Protein AF-A0A8S1ELD6-F1 (afdb_monomer)

Organism: NCBI:txid2654633

Sequence (165 aa):
MLQSFLGTINTRGYPDRHCLTDWNVIGEWDGSFKLQHAQSRKFICFNKRARITLRFNGHDEKCTFHEEIRDNGYSRIRSNWKSTLYLGFNGRGRFQNPLSYYMKPRCFDWIKLVRYVPESEMHTCDSKKPKKKVQIHHSKTIHTALRNDFLRKVSATNDSIYIPH

Mean predicted aligned error: 12.22 Å

Secondary structure (DSSP, 8-state):
--EEETTEEES---TT-HHHH-EEEEE-TTS-EEEEETTT-PEEEE-TTS-EEEES---SGGGEEEEEE-TTS-EEEEESS-TT-B--B-TTSSBPPGGGTTT-GGGGEE--------TTTTTTT--------------HHHHHHHHHHHHHHHHTT--------

Solvent-accessible surface area (backbone atoms only — not comparable to full-atom values): 9836 Å² total; per-residue (Å²): 66,58,21,54,57,98,84,41,73,34,37,79,32,53,92,89,43,48,62,36,40,41,61,45,77,48,74,48,96,86,65,34,31,32,46,26,33,61,57,80,55,24,18,47,22,51,44,98,83,70,42,81,46,72,33,75,76,54,85,51,48,43,20,28,27,35,78,43,77,42,98,86,74,35,32,30,43,29,33,62,66,43,79,78,36,47,59,33,36,38,100,86,22,42,73,39,66,33,90,44,39,89,83,44,54,74,33,30,56,43,82,89,84,86,77,90,76,56,80,84,54,76,61,67,52,60,75,76,66,76,72,74,78,73,80,72,74,88,47,68,67,58,55,52,52,54,49,51,55,49,51,56,61,56,64,69,72,69,81,74,93,73,84,83,131

pLDDT: mean 84.66, std 17.34, range [39.84, 98.44]

Radius of gyration: 25.07 Å; Cα contacts (8 Å, |Δi|>4): 242; chains: 1; bounding box: 49×62×75 Å

Nearest PDB structures (foldseek):
  4cjm-assembly3_C  TM=9.175E-01  e=3.498E-08  Homo sapiens
  2fdb-assembly2_N  TM=9.083E-01  e=1.713E-07  Homo sapiens
  3q7w-assembly1_A  TM=8.427E-01  e=3.618E-05  unclassified
  4f34-assembly1_A  TM=8.678E-01  e=6.911E-05  synthetic construct
  4d8h-assembly1_A  TM=7.979E-01  e=2.241E-04  synthetic construct

Foldseek 3Di:
DWFQDPQDTWDPDDPVPCQGHDWDWAADPVQKTFTARLLPRWTWFQDPQLDTGTHNDCPDLRRIWHWDQDPVRWIWTARSVDRLHTFFADPVGHTDDSVCCVVCVVRRTDDDDDDDDDPVRSHVSHDPPPPPPPPPPPDVVVVVVVVVVVVVVVVVPPPDPDDDD

InterPro domains:
  IPR002209 Fibroblast growth factor family [PF00167] (31-97)
  IPR002209 Fibroblast growth factor family [SM00442] (1-116)
  IPR008996 Cytokine IL1/FGF [SSF50353] (12-118)

Structure (mmCIF, N/CA/C/O backbone):
data_AF-A0A8S1ELD6-F1
#
_entry.id   AF-A0A8S1ELD6-F1
#
loop_
_atom_site.group_PDB
_atom_site.id
_atom_site.type_symbol
_atom_site.label_atom_id
_atom_site.label_alt_id
_atom_site.label_comp_id
_atom_site.label_asym_id
_atom_site.label_entity_id
_atom_site.label_seq_id
_atom_site.pdbx_PDB_ins_code
_atom_site.Cartn_x
_atom_site.Cartn_y
_atom_site.Cartn_z
_atom_site.occupancy
_atom_site.B_iso_or_equiv
_atom_site.auth_seq_id
_atom_site.auth_comp_id
_atom_site.auth_asym_id
_atom_site.auth_atom_id
_atom_site.pdbx_PDB_model_num
ATOM 1 N N . MET A 1 1 ? 1.136 0.283 -11.360 1.00 93.88 1 MET A N 1
ATOM 2 C CA . MET A 1 1 ? 2.058 -0.270 -10.335 1.00 93.88 1 MET A CA 1
ATOM 3 C C . MET A 1 1 ? 2.100 0.652 -9.119 1.00 93.88 1 MET A C 1
ATOM 5 O O . MET A 1 1 ? 1.906 1.852 -9.293 1.00 93.88 1 MET A O 1
ATOM 9 N N . LEU A 1 2 ? 2.286 0.130 -7.901 1.00 97.56 2 LEU A N 1
ATOM 10 C CA . LEU A 1 2 ? 2.397 0.952 -6.686 1.00 97.56 2 LEU A CA 1
ATOM 11 C C . LEU A 1 2 ? 3.617 1.873 -6.763 1.00 97.56 2 LEU A C 1
ATOM 13 O O . LEU A 1 2 ? 4.702 1.419 -7.100 1.00 97.56 2 LEU A O 1
ATOM 17 N N . GLN A 1 3 ? 3.441 3.149 -6.431 1.00 96.81 3 GLN A N 1
ATOM 18 C CA . GLN A 1 3 ? 4.522 4.123 -6.427 1.00 96.81 3 GLN A CA 1
ATOM 19 C C . GLN A 1 3 ? 4.412 5.146 -5.299 1.00 96.81 3 GLN A C 1
ATOM 21 O O . GLN A 1 3 ? 3.314 5.445 -4.814 1.00 96.81 3 GLN A O 1
ATOM 26 N N . SER A 1 4 ? 5.553 5.731 -4.948 1.00 96.12 4 SER A N 1
ATOM 27 C CA . SER A 1 4 ? 5.662 6.955 -4.162 1.00 96.12 4 SER A CA 1
ATOM 28 C C . SER A 1 4 ? 6.123 8.094 -5.069 1.00 96.12 4 SER A C 1
ATOM 30 O O . SER A 1 4 ? 7.224 8.064 -5.607 1.00 96.12 4 SER A O 1
ATOM 32 N N . PHE A 1 5 ? 5.292 9.122 -5.241 1.00 92.69 5 PHE A N 1
ATOM 33 C CA . PHE A 1 5 ? 5.622 10.298 -6.049 1.00 92.69 5 PHE A CA 1
ATOM 34 C C . PHE A 1 5 ? 5.272 11.577 -5.292 1.00 92.69 5 PHE A C 1
ATOM 36 O O . PHE A 1 5 ? 4.137 11.742 -4.837 1.00 92.69 5 PHE A O 1
ATOM 43 N N . LEU A 1 6 ? 6.257 12.469 -5.126 1.00 88.56 6 LEU A N 1
ATOM 44 C CA . LEU A 1 6 ? 6.130 13.721 -4.363 1.00 88.56 6 LEU A CA 1
ATOM 45 C C . LEU A 1 6 ? 5.517 13.516 -2.961 1.00 88.56 6 LEU A C 1
ATOM 47 O O . LEU A 1 6 ? 4.697 14.301 -2.494 1.00 88.56 6 LEU A O 1
ATOM 51 N N . GLY A 1 7 ? 5.884 12.416 -2.293 1.00 85.62 7 GLY A N 1
ATOM 52 C CA . GLY A 1 7 ? 5.383 12.067 -0.959 1.00 85.62 7 GLY A CA 1
ATOM 53 C C . GLY A 1 7 ? 3.962 11.494 -0.925 1.00 85.62 7 GLY A C 1
ATOM 54 O O . GLY A 1 7 ? 3.446 11.222 0.158 1.00 85.62 7 GLY A O 1
ATOM 55 N N . THR A 1 8 ? 3.336 11.276 -2.083 1.00 93.00 8 THR A N 1
ATOM 56 C CA . THR A 1 8 ? 2.022 10.634 -2.201 1.00 93.00 8 THR A CA 1
ATOM 57 C C . THR A 1 8 ? 2.152 9.188 -2.661 1.00 93.00 8 THR A C 1
ATOM 59 O O . THR A 1 8 ? 3.002 8.873 -3.490 1.00 93.00 8 THR A O 1
ATOM 62 N N . ILE A 1 9 ? 1.273 8.316 -2.162 1.00 97.19 9 ILE A N 1
ATOM 63 C CA . ILE A 1 9 ? 1.199 6.913 -2.581 1.00 97.19 9 ILE A CA 1
ATOM 64 C C . ILE A 1 9 ? 0.036 6.747 -3.559 1.00 97.19 9 ILE A C 1
ATOM 66 O O . ILE A 1 9 ? -1.082 7.197 -3.291 1.00 97.19 9 ILE A O 1
ATOM 70 N N . ASN A 1 10 ? 0.283 6.100 -4.692 1.00 97.69 10 ASN A N 1
ATOM 71 C CA . ASN A 1 10 ? -0.735 5.799 -5.697 1.00 97.69 10 ASN A CA 1
ATOM 72 C C . ASN A 1 10 ? -0.309 4.596 -6.557 1.00 97.69 10 ASN A C 1
ATOM 74 O O . ASN A 1 10 ? 0.829 4.154 -6.455 1.00 97.69 10 ASN A O 1
ATOM 78 N N . THR A 1 11 ? -1.189 4.068 -7.411 1.00 97.50 11 THR A N 1
ATOM 79 C CA . THR A 1 11 ? -0.864 2.913 -8.280 1.00 97.50 11 THR A CA 1
ATOM 80 C C . THR A 1 11 ? -0.694 3.259 -9.763 1.00 97.50 11 THR A C 1
ATOM 82 O O . THR A 1 11 ? -0.835 2.393 -10.628 1.00 97.50 11 THR A O 1
ATOM 85 N N . ARG A 1 12 ? -0.333 4.512 -10.070 1.00 96.88 12 ARG A N 1
ATOM 86 C CA . ARG A 1 12 ? -0.055 4.996 -11.441 1.00 96.88 12 ARG A CA 1
ATOM 87 C C . ARG A 1 12 ? 1.413 4.862 -11.856 1.00 96.88 12 ARG A C 1
ATOM 89 O O . ARG A 1 12 ? 1.843 5.538 -12.783 1.00 96.88 12 ARG A O 1
ATOM 96 N N . GLY A 1 13 ? 2.189 4.067 -11.124 1.00 94.69 13 GLY A N 1
ATOM 97 C CA . GLY A 1 13 ? 3.584 3.802 -11.450 1.00 94.69 13 GLY A CA 1
ATOM 98 C C . GLY A 1 13 ? 3.716 2.968 -12.716 1.00 94.69 13 GLY A C 1
ATOM 99 O O . GLY A 1 13 ? 2.845 2.134 -13.001 1.00 94.69 13 GLY A O 1
ATOM 100 N N . TYR A 1 14 ? 4.826 3.192 -13.411 1.00 92.75 14 TYR A N 1
ATOM 101 C CA . TYR A 1 14 ? 5.260 2.454 -14.591 1.00 92.75 14 TYR A CA 1
ATOM 102 C C . TYR A 1 14 ? 6.441 1.544 -14.231 1.00 92.75 14 TYR A C 1
ATOM 104 O O . TYR A 1 14 ? 7.218 1.908 -13.347 1.00 92.75 14 TYR A O 1
ATOM 112 N N . PRO A 1 15 ? 6.572 0.376 -14.883 1.00 87.06 15 PRO A N 1
ATOM 113 C CA . PRO A 1 15 ? 7.587 -0.618 -14.540 1.00 87.06 15 PRO A CA 1
ATOM 114 C C . PRO A 1 15 ? 9.027 -0.154 -14.779 1.00 87.06 15 PRO A C 1
ATOM 116 O O . PRO A 1 15 ? 9.915 -0.664 -14.119 1.00 87.06 15 PRO A O 1
ATOM 119 N N . ASP A 1 16 ? 9.258 0.811 -15.667 1.00 87.50 16 ASP A N 1
ATOM 120 C CA . ASP A 1 16 ? 10.565 1.400 -15.994 1.00 87.50 16 ASP A CA 1
ATOM 121 C C . ASP A 1 16 ? 11.008 2.497 -15.004 1.00 87.50 16 ASP A C 1
ATOM 123 O O . ASP A 1 16 ? 12.146 2.962 -15.035 1.00 87.50 16 ASP A O 1
ATOM 127 N N . ARG A 1 17 ? 10.121 2.933 -14.098 1.00 89.25 17 ARG A N 1
ATOM 128 C CA . ARG A 1 17 ? 10.387 4.004 -13.120 1.00 89.25 17 ARG A CA 1
ATOM 129 C C . ARG A 1 17 ? 10.709 3.457 -11.734 1.00 89.25 17 ARG A C 1
ATOM 131 O O . ARG A 1 17 ? 10.134 3.907 -10.740 1.00 89.25 17 ARG A O 1
ATOM 138 N N . HIS A 1 18 ? 11.676 2.546 -11.680 1.00 89.00 18 HIS A N 1
ATOM 139 C CA . HIS A 1 18 ? 12.094 1.803 -10.486 1.00 89.00 18 HIS A CA 1
ATOM 140 C C . HIS A 1 18 ? 12.236 2.661 -9.222 1.00 89.00 18 HIS A C 1
ATOM 142 O O . HIS A 1 18 ? 11.710 2.313 -8.171 1.00 89.00 18 HIS A O 1
ATOM 148 N N . CYS A 1 19 ? 12.823 3.855 -9.322 1.00 89.06 19 CYS A N 1
ATOM 149 C CA . CYS A 1 19 ? 12.996 4.733 -8.161 1.00 89.06 19 CYS A CA 1
ATOM 150 C C . CYS A 1 19 ? 11.708 5.182 -7.471 1.00 89.06 19 CYS A C 1
ATOM 152 O O . CYS A 1 19 ? 11.747 5.540 -6.297 1.00 89.06 19 CYS A O 1
ATOM 154 N N . LEU A 1 20 ? 10.586 5.190 -8.190 1.00 93.00 20 LEU A N 1
ATOM 155 C CA . LEU A 1 20 ? 9.278 5.512 -7.630 1.00 93.00 20 LEU A CA 1
ATOM 156 C C . LEU A 1 20 ? 8.502 4.255 -7.240 1.00 93.00 20 LEU A C 1
ATOM 158 O O . LEU A 1 20 ? 7.577 4.347 -6.434 1.00 93.00 20 LEU A O 1
ATOM 162 N N . THR A 1 21 ? 8.804 3.120 -7.870 1.00 94.38 21 THR A N 1
ATOM 163 C CA . THR A 1 21 ? 7.968 1.917 -7.844 1.00 94.38 21 THR A CA 1
ATOM 164 C C . THR A 1 21 ? 8.563 0.752 -7.073 1.00 94.38 21 THR A C 1
ATOM 166 O O . THR A 1 21 ? 7.851 -0.222 -6.847 1.00 94.38 21 THR A O 1
ATOM 169 N N . ASP A 1 22 ? 9.825 0.834 -6.665 1.00 92.69 22 ASP A N 1
ATOM 170 C CA . ASP A 1 22 ? 10.479 -0.220 -5.906 1.00 92.69 22 ASP A CA 1
ATOM 171 C C . ASP A 1 22 ? 10.145 -0.121 -4.417 1.00 92.69 22 ASP A C 1
ATOM 173 O O . ASP A 1 22 ? 10.272 0.926 -3.764 1.00 92.69 22 ASP A O 1
ATOM 177 N N . TRP A 1 23 ? 9.742 -1.263 -3.870 1.00 93.75 23 TRP A N 1
ATOM 178 C CA . TRP A 1 23 ? 9.391 -1.426 -2.470 1.00 93.75 23 TRP A CA 1
ATOM 179 C C . TRP A 1 23 ? 10.128 -2.630 -1.908 1.00 93.75 23 TRP A C 1
ATOM 181 O O . TRP A 1 23 ? 10.006 -3.738 -2.426 1.00 93.75 23 TRP A O 1
ATOM 191 N N . ASN A 1 24 ? 10.844 -2.416 -0.813 1.00 93.81 24 ASN A N 1
ATOM 192 C CA . ASN A 1 24 ? 11.388 -3.498 -0.017 1.00 93.81 24 ASN A CA 1
ATOM 193 C C . ASN A 1 24 ? 10.244 -4.111 0.797 1.00 93.81 24 ASN A C 1
ATOM 195 O O . ASN A 1 24 ? 9.522 -3.392 1.499 1.00 93.81 24 ASN A O 1
ATOM 199 N N . VAL A 1 25 ? 10.103 -5.431 0.709 1.00 94.94 25 VAL A N 1
ATOM 200 C CA . VAL A 1 25 ? 9.223 -6.222 1.572 1.00 94.94 25 VAL A CA 1
ATOM 201 C C . VAL A 1 25 ? 10.080 -6.745 2.717 1.00 94.94 25 VAL A C 1
ATOM 203 O O . VAL A 1 25 ? 10.918 -7.618 2.517 1.00 94.94 25 VAL A O 1
ATOM 206 N N . ILE A 1 26 ? 9.913 -6.164 3.902 1.00 96.06 26 ILE A N 1
ATOM 207 C CA . ILE A 1 26 ? 10.689 -6.525 5.093 1.00 96.06 26 ILE A CA 1
ATOM 208 C C . ILE A 1 26 ? 9.807 -7.435 5.941 1.00 96.06 26 ILE A C 1
ATOM 210 O O . ILE A 1 26 ? 8.849 -6.953 6.544 1.00 96.06 26 ILE A O 1
ATOM 214 N N . GLY A 1 27 ? 10.089 -8.736 5.907 1.00 96.06 27 GLY A N 1
ATOM 215 C CA . GLY A 1 27 ? 9.356 -9.746 6.668 1.00 96.06 27 GLY A CA 1
ATOM 216 C C . GLY A 1 27 ? 9.784 -9.807 8.132 1.00 96.06 27 GLY A C 1
ATOM 217 O O . GLY A 1 27 ? 10.934 -9.528 8.465 1.00 96.06 27 GLY A O 1
ATOM 218 N N . GLU A 1 28 ? 8.843 -10.197 8.979 1.00 93.94 28 GLU A N 1
ATOM 219 C CA . GLU A 1 28 ? 9.021 -10.497 10.396 1.00 93.94 28 GLU A CA 1
ATOM 220 C C . GLU A 1 28 ? 8.784 -12.002 10.632 1.00 93.94 28 GLU A C 1
ATOM 222 O O . GLU A 1 28 ? 8.229 -12.714 9.790 1.00 93.94 28 GLU A O 1
ATOM 227 N N . TRP A 1 29 ? 9.215 -12.505 11.787 1.00 92.56 29 TRP A N 1
ATOM 228 C CA . TRP A 1 29 ? 9.170 -13.933 12.135 1.00 92.56 29 TRP A CA 1
ATOM 229 C C . TRP A 1 29 ? 7.749 -14.504 12.278 1.00 92.56 29 TRP A C 1
ATOM 231 O O . TRP A 1 29 ? 7.550 -15.703 12.111 1.00 92.56 29 TRP A O 1
ATOM 241 N N . ASP A 1 30 ? 6.760 -13.657 12.558 1.00 92.94 30 ASP A N 1
ATOM 242 C CA . ASP A 1 30 ? 5.342 -14.014 12.688 1.00 92.94 30 ASP A CA 1
ATOM 243 C C . ASP A 1 30 ? 4.598 -14.042 11.335 1.00 92.94 30 ASP A C 1
ATOM 245 O O . ASP A 1 30 ? 3.372 -14.161 11.284 1.00 92.94 30 ASP A O 1
ATOM 249 N N . GLY A 1 31 ? 5.328 -13.900 10.223 1.00 94.12 31 GLY A N 1
ATOM 250 C CA . GLY A 1 31 ? 4.765 -13.827 8.876 1.00 94.12 31 GLY A CA 1
ATOM 251 C C . GLY A 1 31 ? 4.118 -12.480 8.546 1.00 94.12 31 GLY A C 1
ATOM 252 O O . GLY A 1 31 ? 3.539 -12.325 7.466 1.00 94.12 31 GLY A O 1
ATOM 253 N N . SER A 1 32 ? 4.196 -11.493 9.442 1.00 97.25 32 SER A N 1
ATOM 254 C CA . SER A 1 32 ? 3.872 -10.112 9.107 1.00 97.25 32 SER A CA 1
ATOM 255 C C . SER A 1 32 ? 5.011 -9.467 8.312 1.00 97.25 32 SER A C 1
ATOM 257 O O . SER A 1 32 ? 6.133 -9.970 8.246 1.00 97.25 32 SER A O 1
ATOM 259 N N . PHE A 1 33 ? 4.730 -8.352 7.646 1.00 98.00 33 PHE A N 1
ATOM 260 C CA . PHE A 1 33 ? 5.744 -7.621 6.896 1.00 98.00 33 PHE A CA 1
ATOM 261 C C . PHE A 1 33 ? 5.456 -6.127 6.829 1.00 98.00 33 PHE A C 1
ATOM 263 O O . PHE A 1 33 ? 4.336 -5.651 7.030 1.00 98.00 33 PHE A O 1
ATOM 270 N N . LYS A 1 34 ? 6.497 -5.374 6.483 1.00 98.12 34 LYS A N 1
ATOM 271 C CA . LYS A 1 34 ? 6.464 -3.930 6.258 1.00 98.12 34 LYS A CA 1
ATOM 272 C C . LYS A 1 34 ? 6.823 -3.631 4.806 1.00 98.12 34 LYS A C 1
ATOM 274 O O . LYS A 1 34 ? 7.670 -4.293 4.209 1.00 98.12 34 LYS A O 1
ATOM 279 N N . LEU A 1 35 ? 6.203 -2.594 4.248 1.00 97.69 35 LEU A N 1
ATOM 280 C CA . LEU A 1 35 ? 6.494 -2.105 2.897 1.00 97.69 35 LEU A CA 1
ATOM 281 C C . LEU A 1 35 ? 7.278 -0.801 2.979 1.00 97.69 35 LEU A C 1
ATOM 283 O O . LEU A 1 35 ? 6.714 0.234 3.344 1.00 97.69 35 LEU A O 1
ATOM 287 N N . GLN A 1 36 ? 8.561 -0.838 2.626 1.00 96.44 36 GLN A N 1
ATOM 288 C CA . GLN A 1 36 ? 9.439 0.331 2.629 1.00 96.44 36 GLN A CA 1
ATOM 289 C C . GLN A 1 36 ? 9.740 0.783 1.202 1.00 96.44 36 GLN A C 1
ATOM 291 O O . GLN A 1 36 ? 10.245 0.014 0.395 1.00 96.44 36 GLN A O 1
ATOM 296 N N . HIS A 1 37 ? 9.494 2.052 0.893 1.00 95.00 37 HIS A N 1
ATOM 297 C CA . HIS A 1 37 ? 9.882 2.627 -0.391 1.00 95.00 37 HIS A CA 1
ATOM 298 C C . HIS A 1 37 ? 11.409 2.650 -0.513 1.00 95.00 37 HIS A C 1
ATOM 300 O O . HIS A 1 37 ? 12.068 3.280 0.324 1.00 95.00 37 HIS A O 1
ATOM 306 N N . ALA A 1 38 ? 11.960 2.020 -1.553 1.00 91.31 38 ALA A N 1
ATOM 307 C CA . ALA A 1 38 ? 13.399 1.791 -1.681 1.00 91.31 38 ALA A CA 1
ATOM 308 C C . ALA A 1 38 ? 14.206 3.101 -1.661 1.00 91.31 38 ALA A C 1
ATOM 310 O O . ALA A 1 38 ? 15.146 3.243 -0.879 1.00 91.31 38 ALA A O 1
ATOM 311 N N . GLN A 1 39 ? 13.776 4.105 -2.436 1.00 89.06 39 GLN A N 1
ATOM 312 C CA . GLN A 1 39 ? 14.464 5.397 -2.529 1.00 89.06 39 GLN A CA 1
ATOM 313 C C . GLN A 1 39 ? 14.339 6.228 -1.245 1.00 89.06 39 GLN A C 1
ATOM 315 O O . GLN A 1 39 ? 15.321 6.7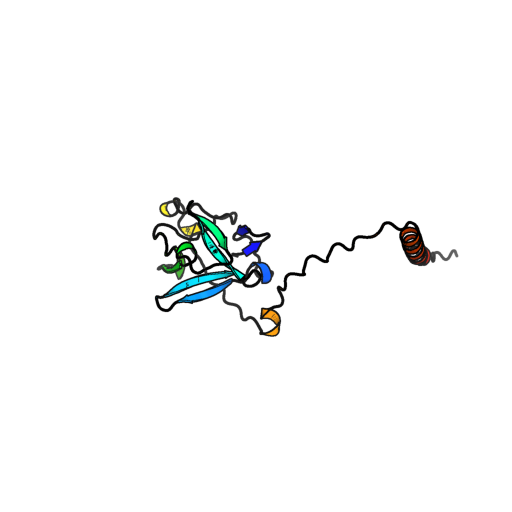28 -0.707 1.00 89.06 39 GLN A O 1
ATOM 320 N N . SER A 1 40 ? 13.112 6.430 -0.757 1.00 92.00 40 SER A N 1
ATOM 321 C CA . SER A 1 40 ? 12.873 7.385 0.341 1.00 92.00 40 SER A CA 1
ATOM 322 C C . SER A 1 40 ? 13.040 6.789 1.737 1.00 92.00 40 SER A C 1
ATOM 324 O O . SER A 1 40 ? 12.941 7.525 2.715 1.00 92.00 40 SER A O 1
ATOM 326 N N . ARG A 1 41 ? 13.188 5.461 1.835 1.00 93.12 41 ARG A N 1
ATOM 327 C CA . ARG A 1 41 ? 13.227 4.680 3.085 1.00 93.12 41 ARG A CA 1
ATOM 328 C C . ARG A 1 41 ? 11.995 4.821 3.988 1.00 93.12 41 ARG A C 1
ATOM 330 O O . ARG A 1 41 ? 11.996 4.354 5.123 1.00 93.12 41 ARG A O 1
ATOM 337 N N . LYS A 1 42 ? 10.919 5.434 3.488 1.00 96.38 42 LYS A N 1
ATOM 338 C CA . LYS A 1 42 ? 9.648 5.572 4.200 1.00 96.38 42 LYS A CA 1
ATOM 339 C C . LYS A 1 42 ? 8.794 4.320 4.050 1.00 96.38 42 LYS A C 1
ATOM 341 O O . LYS A 1 42 ? 8.684 3.767 2.961 1.00 96.38 42 LYS A O 1
ATOM 346 N N . PHE A 1 43 ? 8.128 3.950 5.128 1.00 98.06 43 PHE A N 1
ATOM 347 C CA . PHE A 1 43 ? 7.183 2.854 5.220 1.00 98.06 43 PHE A CA 1
ATOM 348 C C . PHE A 1 43 ? 5.765 3.308 4.883 1.00 98.06 43 PHE A C 1
ATOM 350 O O . PHE A 1 43 ? 5.375 4.431 5.222 1.00 98.06 43 PHE A O 1
ATOM 357 N N . ILE A 1 44 ? 4.987 2.435 4.245 1.00 98.25 44 ILE A N 1
ATOM 358 C CA . ILE A 1 44 ? 3.536 2.608 4.124 1.00 98.25 44 ILE A CA 1
ATOM 359 C C . ILE A 1 44 ? 2.909 2.319 5.480 1.00 98.25 44 ILE A C 1
ATOM 361 O O . ILE A 1 44 ? 3.100 1.243 6.031 1.00 98.25 44 ILE A O 1
ATOM 365 N N . CYS A 1 45 ? 2.119 3.261 5.986 1.00 98.00 45 CYS A N 1
ATOM 366 C CA . CYS A 1 45 ? 1.394 3.089 7.236 1.00 98.00 45 CYS A CA 1
ATOM 367 C C . CYS A 1 45 ? -0.027 3.630 7.134 1.00 98.00 45 CYS A C 1
ATOM 369 O O . CYS A 1 45 ? -0.254 4.706 6.567 1.00 98.00 45 CYS A O 1
ATOM 371 N N . PHE A 1 46 ? -0.976 2.955 7.773 1.00 97.69 46 PHE A N 1
ATOM 372 C CA . PHE A 1 46 ? -2.270 3.543 8.076 1.00 97.69 46 PHE A CA 1
ATOM 373 C C . PHE A 1 46 ? -2.130 4.686 9.090 1.00 97.69 46 PHE A C 1
ATOM 375 O O . PHE A 1 46 ? -1.279 4.696 9.976 1.00 97.69 46 PHE A O 1
ATOM 382 N N . ASN A 1 47 ? -2.987 5.691 8.975 1.00 95.88 47 ASN A N 1
ATOM 383 C CA . ASN A 1 47 ? -3.147 6.726 9.986 1.00 95.88 47 ASN A CA 1
ATOM 384 C C . ASN A 1 47 ? -4.423 6.489 10.807 1.00 95.88 47 ASN A C 1
ATOM 386 O O . ASN A 1 47 ? -5.235 5.619 10.493 1.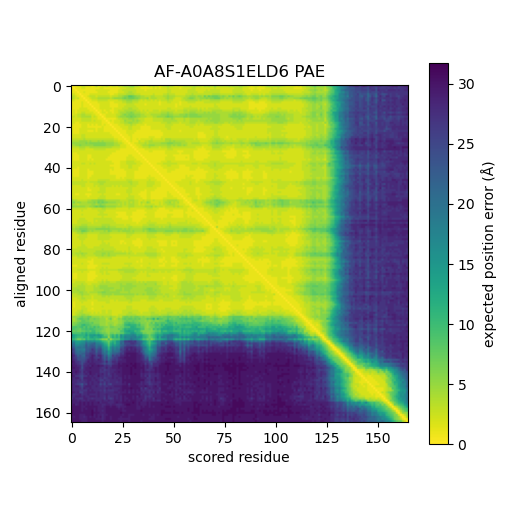00 95.88 47 ASN A O 1
ATOM 390 N N . LYS A 1 48 ? -4.645 7.316 11.838 1.00 95.12 48 LYS A N 1
ATOM 391 C CA . LYS A 1 48 ? -5.824 7.211 12.716 1.00 95.12 48 LYS A CA 1
ATOM 392 C C . LYS A 1 48 ? -7.170 7.276 11.967 1.00 95.12 48 LYS A C 1
ATOM 394 O O . LYS A 1 48 ? -8.154 6.738 12.456 1.00 95.12 48 LYS A O 1
ATOM 399 N N . ARG A 1 49 ? -7.201 7.885 10.774 1.00 95.38 49 ARG A N 1
ATOM 400 C CA . ARG A 1 49 ? -8.377 8.013 9.892 1.00 95.38 49 ARG A CA 1
ATOM 401 C C . ARG A 1 49 ? -8.477 6.886 8.852 1.00 95.38 49 ARG A C 1
ATOM 403 O O . ARG A 1 49 ? -9.150 7.066 7.843 1.00 95.38 49 ARG A O 1
ATOM 410 N N . ALA A 1 50 ? -7.766 5.773 9.047 1.00 95.81 50 ALA A N 1
ATOM 411 C CA . ALA A 1 50 ? -7.720 4.638 8.121 1.00 95.81 50 ALA A CA 1
ATOM 412 C C . ALA A 1 50 ? -7.279 5.003 6.685 1.00 95.81 50 ALA A C 1
ATOM 414 O O . ALA A 1 50 ? -7.651 4.343 5.717 1.00 95.81 50 ALA A O 1
ATOM 415 N N . ARG A 1 51 ? -6.460 6.053 6.532 1.00 95.81 51 ARG A N 1
ATOM 416 C CA . ARG A 1 51 ? -5.819 6.412 5.257 1.00 95.81 51 ARG A CA 1
ATOM 417 C C . ARG A 1 51 ? -4.351 6.023 5.278 1.00 95.81 51 ARG A C 1
ATOM 419 O O . ARG A 1 51 ? -3.728 6.076 6.333 1.00 95.81 51 ARG A O 1
ATOM 426 N N . ILE A 1 52 ? -3.787 5.718 4.117 1.00 96.94 52 ILE A N 1
ATOM 427 C CA . ILE A 1 52 ? -2.350 5.456 3.993 1.00 96.94 52 ILE A CA 1
ATOM 428 C C . ILE A 1 52 ? -1.525 6.743 4.003 1.00 96.94 52 ILE A C 1
ATOM 430 O O . ILE A 1 52 ? -1.949 7.790 3.508 1.00 96.94 52 ILE A O 1
ATOM 434 N N . THR A 1 53 ? -0.330 6.645 4.572 1.00 96.75 53 THR A N 1
ATOM 435 C CA . THR A 1 53 ? 0.681 7.698 4.679 1.00 96.75 53 THR A CA 1
ATOM 436 C C . THR A 1 53 ? 2.074 7.082 4.581 1.00 96.75 53 THR A C 1
ATOM 438 O O . THR A 1 53 ? 2.223 5.879 4.783 1.00 96.75 53 THR A O 1
ATOM 441 N N . LEU A 1 54 ? 3.086 7.902 4.291 1.00 97.44 54 LEU A N 1
ATOM 442 C CA . LEU A 1 54 ? 4.491 7.493 4.322 1.00 97.44 54 LEU A CA 1
ATOM 443 C C . LEU A 1 54 ? 5.172 8.004 5.590 1.00 97.44 54 LEU A C 1
ATOM 445 O O . LEU A 1 54 ? 5.096 9.200 5.879 1.00 97.44 54 LEU A O 1
ATOM 449 N N . ARG A 1 55 ? 5.867 7.128 6.321 1.00 96.88 55 ARG A N 1
ATOM 450 C CA . ARG A 1 55 ? 6.567 7.470 7.573 1.00 96.88 55 ARG A CA 1
ATOM 451 C C . ARG A 1 55 ? 7.986 6.920 7.596 1.00 96.88 55 ARG A C 1
ATOM 453 O O . ARG A 1 55 ? 8.223 5.841 7.084 1.00 96.88 55 ARG A O 1
ATOM 460 N N . PHE A 1 56 ? 8.929 7.637 8.206 1.00 95.62 56 PHE A N 1
ATOM 461 C CA . PHE A 1 56 ? 10.289 7.112 8.404 1.00 95.62 56 PHE A CA 1
ATOM 462 C C . PHE A 1 56 ? 10.345 6.032 9.488 1.00 95.62 56 PHE A C 1
ATOM 464 O O . PHE A 1 56 ? 11.080 5.064 9.349 1.00 95.62 56 PHE A O 1
ATOM 471 N N . ASN A 1 57 ? 9.543 6.175 10.545 1.00 94.38 57 ASN A N 1
ATOM 472 C CA . ASN A 1 57 ? 9.430 5.157 11.579 1.00 94.38 57 ASN A CA 1
ATOM 473 C C . ASN A 1 57 ? 8.385 4.105 11.172 1.00 94.38 57 ASN A C 1
ATOM 475 O O . ASN A 1 57 ? 7.204 4.439 11.050 1.00 94.38 57 ASN A O 1
ATOM 479 N N . GLY A 1 58 ? 8.837 2.866 10.968 1.00 92.44 58 GLY A N 1
ATOM 480 C CA . GLY A 1 58 ? 8.019 1.710 10.592 1.00 92.44 58 GLY A CA 1
ATOM 481 C C . GLY A 1 58 ? 7.728 0.722 11.727 1.00 92.44 58 GLY A C 1
ATOM 482 O O . GLY A 1 58 ? 7.241 -0.362 11.439 1.00 92.44 58 GLY A O 1
ATOM 483 N N . HIS A 1 59 ? 8.048 1.043 12.987 1.00 93.06 59 HIS A N 1
ATOM 484 C CA . HIS A 1 59 ? 7.869 0.116 14.120 1.00 93.06 59 HIS A CA 1
ATOM 485 C C . HIS A 1 59 ? 6.425 0.048 14.649 1.00 93.06 59 HIS A C 1
ATOM 487 O O . HIS A 1 59 ? 6.096 -0.851 15.410 1.00 93.06 59 HIS A O 1
ATOM 493 N N . ASP A 1 60 ? 5.566 1.001 14.275 1.00 94.38 60 ASP A N 1
ATOM 494 C CA . ASP A 1 60 ? 4.150 1.017 14.666 1.00 94.38 60 ASP A CA 1
ATOM 495 C C . ASP A 1 60 ? 3.391 -0.082 13.904 1.00 94.38 60 ASP A C 1
ATOM 497 O O . ASP A 1 60 ? 3.556 -0.203 12.692 1.00 94.38 60 ASP A O 1
ATOM 501 N N . GLU A 1 61 ? 2.497 -0.816 14.573 1.00 96.31 61 GLU A N 1
ATOM 502 C CA . GLU A 1 61 ? 1.616 -1.825 13.956 1.00 96.31 61 GLU A CA 1
ATOM 503 C C . GLU A 1 61 ? 0.830 -1.289 12.752 1.00 96.31 61 GLU A C 1
ATOM 505 O O . GLU A 1 61 ? 0.450 -2.034 11.850 1.00 96.31 61 GLU A O 1
ATOM 510 N N . LYS A 1 62 ? 0.596 0.028 12.702 1.00 97.62 62 LYS A N 1
ATOM 511 C CA . LYS A 1 62 ? -0.015 0.710 11.552 1.00 97.62 62 LYS A CA 1
ATOM 512 C C . LYS A 1 62 ? 0.781 0.572 10.257 1.00 97.62 62 LYS A C 1
ATOM 514 O O . LYS A 1 62 ? 0.220 0.838 9.194 1.00 97.62 62 LYS A O 1
ATOM 519 N N . CYS A 1 63 ? 2.068 0.263 10.350 1.00 98.25 63 CYS A N 1
ATOM 520 C CA . CYS A 1 63 ? 3.003 0.085 9.243 1.00 98.25 63 CYS A CA 1
ATOM 521 C C . CYS A 1 63 ? 3.239 -1.393 8.896 1.00 98.25 63 CYS A C 1
ATOM 523 O O . CYS A 1 63 ? 4.014 -1.682 7.983 1.00 98.25 63 CYS A O 1
ATOM 525 N N . THR A 1 64 ? 2.591 -2.301 9.624 1.00 98.12 64 THR A N 1
ATOM 526 C CA . THR A 1 64 ? 2.760 -3.747 9.509 1.00 98.12 64 THR A CA 1
ATOM 527 C C . THR A 1 64 ? 1.510 -4.370 8.897 1.00 98.12 64 THR A C 1
ATOM 529 O O . THR A 1 64 ? 0.380 -3.944 9.164 1.00 98.12 64 THR A O 1
ATOM 532 N N . PHE A 1 65 ? 1.711 -5.383 8.061 1.00 98.44 65 PHE A N 1
ATOM 533 C CA . PHE A 1 65 ? 0.662 -6.031 7.287 1.00 98.44 65 PHE A CA 1
ATOM 534 C C . PHE A 1 65 ? 0.818 -7.551 7.293 1.00 98.44 65 PHE A C 1
ATOM 536 O O . PHE A 1 65 ? 1.913 -8.064 7.492 1.00 98.44 65 PHE A O 1
ATOM 543 N N . HIS A 1 66 ? -0.275 -8.251 7.007 1.00 98.06 66 HIS A N 1
ATOM 544 C CA . HIS A 1 66 ? -0.281 -9.669 6.666 1.00 98.06 66 HIS A CA 1
ATOM 545 C C . HIS A 1 66 ? -0.756 -9.863 5.231 1.00 98.06 66 HIS A C 1
ATOM 547 O O . HIS A 1 66 ? -1.602 -9.114 4.731 1.00 98.06 66 HIS A O 1
ATOM 553 N N . GLU A 1 67 ? -0.202 -10.876 4.575 1.00 97.25 67 GLU A N 1
ATOM 554 C CA . GLU A 1 67 ? -0.613 -11.290 3.243 1.00 97.25 67 GLU A CA 1
ATOM 555 C C . GLU A 1 67 ? -1.638 -12.410 3.371 1.00 97.25 67 GLU A C 1
ATOM 557 O O . GLU A 1 67 ? -1.406 -13.407 4.048 1.00 97.25 67 GLU A O 1
ATOM 562 N N . GLU A 1 68 ? -2.767 -12.246 2.698 1.00 96.31 68 GLU A N 1
ATOM 563 C CA . GLU A 1 68 ? -3.783 -13.277 2.544 1.00 96.31 68 GLU A CA 1
ATOM 564 C C . GLU A 1 68 ? -3.847 -13.664 1.072 1.00 96.31 68 GLU A C 1
ATOM 566 O O . GLU A 1 68 ? -4.271 -12.869 0.229 1.00 96.31 68 GLU A O 1
ATOM 571 N N . ILE A 1 69 ? -3.397 -14.874 0.752 1.00 96.12 69 ILE A N 1
ATOM 572 C CA . ILE A 1 69 ? -3.476 -15.409 -0.606 1.00 96.12 69 ILE A CA 1
ATOM 573 C C . ILE A 1 69 ? -4.891 -15.935 -0.816 1.00 96.12 69 ILE A C 1
ATOM 575 O O . ILE A 1 69 ? -5.401 -16.723 -0.024 1.00 96.12 69 ILE A O 1
ATOM 579 N N . ARG A 1 70 ? -5.538 -15.478 -1.881 1.00 93.81 70 ARG A N 1
ATOM 580 C CA . ARG A 1 70 ? -6.872 -15.933 -2.258 1.00 93.81 70 ARG A CA 1
ATOM 581 C C . ARG A 1 70 ? -6.818 -17.151 -3.166 1.00 93.81 70 ARG A C 1
ATOM 583 O O . ARG A 1 70 ? -5.860 -17.334 -3.909 1.00 93.81 70 ARG A O 1
ATOM 590 N N . ASP A 1 71 ? -7.939 -17.860 -3.243 1.00 94.25 71 ASP A N 1
ATOM 591 C CA . ASP A 1 71 ? -8.140 -18.998 -4.154 1.00 94.25 71 ASP A CA 1
ATOM 592 C C . ASP A 1 71 ? -7.910 -18.649 -5.634 1.00 94.25 71 ASP A C 1
ATOM 594 O O . ASP A 1 71 ? -7.566 -19.506 -6.439 1.00 94.25 71 ASP A O 1
ATOM 59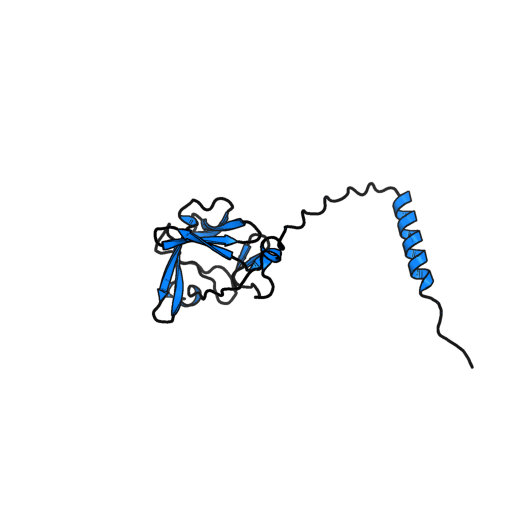8 N N . ASN A 1 72 ? -8.076 -17.376 -6.009 1.00 92.25 72 ASN A N 1
ATOM 599 C CA . ASN A 1 72 ? -7.814 -16.891 -7.365 1.00 92.25 72 ASN A CA 1
ATOM 600 C C . ASN A 1 72 ? -6.345 -16.482 -7.603 1.00 92.25 72 ASN A C 1
ATOM 602 O O . ASN A 1 72 ? -6.052 -15.853 -8.618 1.00 92.25 72 ASN A O 1
ATOM 606 N N . GLY A 1 73 ? -5.444 -16.774 -6.662 1.00 95.00 73 GLY A N 1
ATOM 607 C CA . GLY A 1 73 ? -4.008 -16.497 -6.743 1.00 95.00 73 GLY A CA 1
ATOM 608 C C . GLY A 1 73 ? -3.602 -15.047 -6.464 1.00 95.00 73 GLY A C 1
ATOM 609 O O . GLY A 1 73 ? -2.410 -14.751 -6.417 1.00 95.00 73 GLY A O 1
ATOM 610 N N . TYR A 1 74 ? -4.557 -14.134 -6.261 1.00 97.38 74 TYR A N 1
ATOM 611 C CA . TYR A 1 74 ? -4.250 -12.757 -5.880 1.00 97.38 74 TYR A CA 1
ATOM 612 C C . TYR A 1 74 ? -4.020 -12.637 -4.376 1.00 97.38 74 TYR A C 1
ATOM 614 O O . TYR A 1 74 ? -4.696 -13.274 -3.568 1.00 97.38 74 TYR A O 1
ATOM 622 N N . SER A 1 75 ? -3.121 -11.737 -4.001 1.00 97.38 75 SER A N 1
ATOM 623 C CA . SER A 1 75 ? -2.851 -11.418 -2.605 1.00 97.38 75 SER A CA 1
ATOM 624 C C . SER A 1 75 ? -3.735 -10.277 -2.118 1.00 97.38 75 SER A C 1
ATOM 626 O O . SER A 1 75 ? -3.992 -9.313 -2.838 1.00 97.38 75 SER A O 1
ATOM 628 N N . ARG A 1 76 ? -4.136 -10.322 -0.854 1.00 97.06 76 ARG A N 1
ATOM 629 C CA . ARG A 1 76 ? -4.680 -9.184 -0.117 1.00 97.06 76 ARG A CA 1
ATOM 630 C C . ARG A 1 76 ? -3.717 -8.797 0.982 1.00 97.06 76 ARG A C 1
ATOM 632 O O . ARG A 1 76 ? -3.141 -9.646 1.647 1.00 97.06 76 ARG A O 1
ATOM 639 N N . ILE A 1 77 ? -3.542 -7.496 1.165 1.00 97.88 77 ILE A N 1
ATOM 640 C CA . ILE A 1 77 ? -2.615 -6.953 2.156 1.00 97.88 77 ILE A CA 1
ATOM 641 C C . ILE A 1 77 ? -3.452 -6.353 3.281 1.00 97.88 77 ILE A C 1
ATOM 643 O O . ILE A 1 77 ? -3.996 -5.251 3.143 1.00 97.88 77 ILE A O 1
ATOM 647 N N . ARG A 1 78 ? -3.602 -7.104 4.372 1.00 97.81 78 ARG A N 1
ATOM 648 C CA . ARG A 1 78 ? -4.392 -6.724 5.546 1.00 97.81 78 ARG A CA 1
ATOM 649 C C . ARG A 1 78 ? -3.525 -5.980 6.555 1.00 97.81 78 ARG A C 1
ATOM 651 O O . ARG A 1 78 ? -2.389 -6.358 6.797 1.00 97.81 78 ARG A O 1
ATOM 658 N N . SER A 1 79 ? -4.059 -4.930 7.165 1.00 97.56 79 SER A N 1
ATOM 659 C CA . SER A 1 79 ? -3.411 -4.208 8.266 1.00 97.56 79 SER A CA 1
ATOM 660 C C . SER A 1 79 ? -3.291 -5.083 9.511 1.00 97.56 79 SER A C 1
ATOM 662 O O . SER A 1 79 ? -4.275 -5.716 9.908 1.00 97.56 79 SER A O 1
ATOM 664 N N . ASN A 1 80 ? -2.135 -5.046 10.176 1.00 97.12 80 ASN A N 1
ATOM 665 C CA . ASN A 1 80 ? -1.985 -5.683 11.482 1.00 97.12 80 ASN A CA 1
ATOM 666 C C . ASN A 1 80 ? -2.707 -4.889 12.587 1.00 97.12 80 ASN A C 1
ATOM 668 O O . ASN A 1 80 ? -3.382 -5.459 13.433 1.00 97.12 80 ASN A O 1
ATOM 672 N N . TRP A 1 81 ? -2.685 -3.553 12.512 1.00 97.00 81 TRP A N 1
ATOM 673 C CA . TRP A 1 81 ? -3.339 -2.682 13.501 1.00 97.00 81 TRP A CA 1
ATOM 674 C C . TRP A 1 81 ? -4.872 -2.830 13.568 1.00 97.00 81 TRP A C 1
ATOM 676 O O . TRP A 1 81 ? -5.480 -2.670 14.624 1.00 97.00 81 TRP A O 1
ATOM 686 N N . LYS A 1 82 ? -5.531 -3.062 12.425 1.00 96.38 82 LYS A N 1
ATOM 687 C CA . LYS A 1 82 ? -6.993 -3.234 12.338 1.00 96.38 82 LYS A CA 1
ATOM 688 C C . LYS A 1 82 ? -7.332 -4.209 11.220 1.00 96.38 82 LYS A C 1
ATOM 690 O O . LYS A 1 82 ? -7.230 -3.845 10.051 1.00 96.38 82 LYS A O 1
ATOM 695 N N . SER A 1 83 ? -7.819 -5.394 11.573 1.00 94.38 83 SER A N 1
ATOM 696 C CA . SER A 1 83 ? -8.114 -6.484 10.630 1.00 94.38 83 SER A CA 1
ATOM 697 C C . SER A 1 83 ? -9.136 -6.135 9.539 1.00 94.38 83 SER A C 1
ATOM 699 O O . SER A 1 83 ? -9.134 -6.745 8.476 1.00 94.38 83 SER A O 1
ATOM 701 N N . THR A 1 84 ? -9.979 -5.123 9.747 1.00 93.75 84 THR A N 1
ATOM 702 C CA . THR A 1 84 ? -10.951 -4.653 8.744 1.00 93.75 84 THR A CA 1
ATOM 703 C C . THR A 1 84 ? -10.346 -3.742 7.673 1.00 93.75 84 THR A C 1
ATOM 705 O O . THR A 1 84 ? -11.042 -3.348 6.736 1.00 93.75 84 THR A O 1
ATOM 708 N N . LEU A 1 85 ? -9.068 -3.368 7.795 1.00 96.31 85 LEU A N 1
ATOM 709 C CA . LEU A 1 85 ? -8.396 -2.485 6.849 1.00 96.31 85 LEU A CA 1
ATOM 710 C C . LEU A 1 85 ? -7.513 -3.278 5.891 1.00 96.31 85 LEU A C 1
ATOM 712 O O . LEU A 1 85 ? -6.537 -3.900 6.302 1.00 96.31 85 LEU A O 1
ATOM 716 N N . TYR A 1 86 ? -7.804 -3.149 4.601 1.00 97.50 86 TYR A N 1
ATOM 717 C CA . TYR A 1 86 ? -6.972 -3.670 3.523 1.00 97.50 86 TYR A CA 1
ATOM 718 C C . TYR A 1 86 ? -6.332 -2.525 2.744 1.00 97.50 86 TYR A C 1
ATOM 720 O O . TYR A 1 86 ? -6.953 -1.483 2.502 1.00 97.50 86 TYR A O 1
ATOM 728 N N . LEU A 1 87 ? -5.081 -2.718 2.338 1.00 97.81 87 LEU A N 1
ATOM 729 C CA . LEU A 1 87 ? -4.403 -1.820 1.418 1.00 97.81 87 LEU A CA 1
ATOM 730 C C . LEU A 1 87 ? -5.002 -2.014 0.021 1.00 97.81 87 LEU A C 1
ATOM 732 O O . LEU A 1 87 ? -4.947 -3.106 -0.537 1.00 97.81 87 LEU A O 1
ATOM 736 N N . GLY A 1 88 ? -5.569 -0.955 -0.553 1.00 97.88 88 GLY A N 1
ATOM 737 C CA . GLY A 1 88 ? -6.215 -1.034 -1.859 1.00 97.88 88 GLY A CA 1
ATOM 738 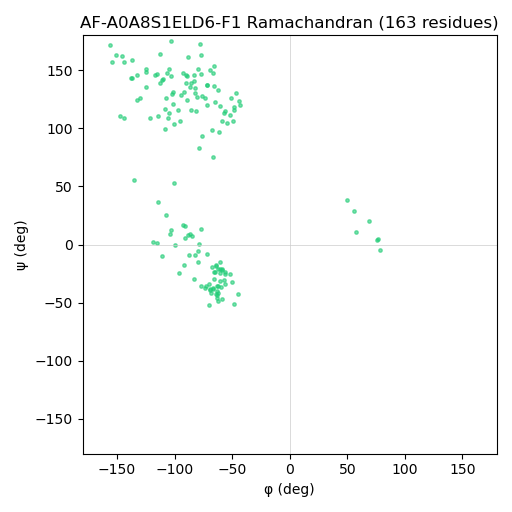C C . GLY A 1 88 ? -6.239 0.292 -2.600 1.00 97.88 88 GLY A C 1
ATOM 739 O O . GLY A 1 88 ? -6.163 1.375 -2.010 1.00 97.88 88 GLY A O 1
ATOM 740 N N . PHE A 1 89 ? -6.356 0.201 -3.919 1.00 98.44 89 PHE A N 1
ATOM 741 C CA . PHE A 1 89 ? -6.420 1.336 -4.828 1.00 98.44 89 PHE A CA 1
ATOM 742 C C . PHE A 1 89 ? -7.495 1.094 -5.879 1.00 98.44 89 PHE A C 1
ATOM 744 O O . PHE A 1 89 ? -7.698 -0.015 -6.359 1.00 98.44 89 PHE A O 1
ATOM 751 N N . ASN A 1 90 ? -8.196 2.156 -6.252 1.00 97.56 90 ASN A N 1
ATOM 752 C CA . ASN A 1 90 ? -9.216 2.075 -7.285 1.00 97.56 90 ASN A CA 1
ATOM 753 C C . ASN A 1 90 ? -8.615 2.041 -8.693 1.00 97.56 90 ASN A C 1
ATOM 755 O O . ASN A 1 90 ? -7.431 2.309 -8.883 1.00 97.56 90 ASN A O 1
ATOM 759 N N . GLY A 1 91 ? -9.462 1.820 -9.702 1.00 96.19 91 GLY A N 1
ATOM 760 C CA . GLY A 1 91 ? -9.041 1.796 -11.109 1.00 96.19 91 GLY A CA 1
ATOM 761 C C . GLY A 1 91 ? -8.421 3.103 -11.629 1.00 96.19 91 GLY A C 1
ATOM 762 O O . GLY A 1 91 ? -7.751 3.098 -12.650 1.00 96.19 91 GLY A O 1
ATOM 763 N N . ARG A 1 92 ? -8.575 4.232 -10.917 1.00 97.00 92 ARG A N 1
ATOM 764 C CA . ARG A 1 92 ? -7.887 5.504 -11.227 1.00 97.00 92 ARG A CA 1
ATOM 765 C C . ARG A 1 92 ? -6.550 5.644 -10.495 1.00 97.00 92 ARG A C 1
ATOM 767 O O . ARG A 1 92 ? -5.961 6.728 -10.485 1.00 97.00 92 ARG A O 1
ATOM 774 N N . GLY A 1 93 ? -6.121 4.602 -9.796 1.00 97.31 93 GLY A N 1
ATOM 775 C CA . GLY A 1 93 ? -4.915 4.528 -8.989 1.00 97.31 93 GLY A CA 1
ATOM 776 C C . GLY A 1 93 ? -4.915 5.377 -7.720 1.00 97.31 93 GLY A C 1
ATOM 777 O O . GLY A 1 93 ? -3.848 5.729 -7.225 1.00 97.31 93 GLY A O 1
ATOM 778 N N . ARG A 1 94 ? -6.081 5.781 -7.200 1.00 97.31 94 ARG A N 1
ATOM 779 C CA . ARG A 1 94 ? -6.194 6.486 -5.906 1.00 97.31 94 ARG A CA 1
ATOM 780 C C . ARG A 1 94 ? -6.438 5.480 -4.794 1.00 97.31 94 ARG A C 1
ATOM 782 O O . ARG A 1 94 ? -7.119 4.488 -5.029 1.00 97.31 94 ARG A O 1
ATOM 789 N N . PHE A 1 95 ? -5.937 5.773 -3.596 1.00 97.75 95 PHE A N 1
ATOM 790 C CA . PHE A 1 95 ? -6.218 4.964 -2.413 1.00 97.75 95 PHE A CA 1
ATOM 791 C C . PHE A 1 95 ? -7.730 4.747 -2.255 1.00 97.75 95 PHE A C 1
ATOM 793 O O . PHE A 1 95 ? -8.505 5.710 -2.287 1.00 97.75 95 PHE A O 1
ATOM 800 N N . GLN A 1 96 ? -8.137 3.486 -2.146 1.00 97.75 96 GLN A N 1
ATOM 801 C CA . GLN A 1 96 ? -9.532 3.092 -2.012 1.00 97.75 96 GLN A CA 1
ATOM 802 C C . GLN A 1 96 ? -9.932 3.153 -0.539 1.00 97.75 96 GLN A C 1
ATOM 804 O O . GLN A 1 96 ? -9.170 2.749 0.333 1.00 97.75 96 GLN A O 1
ATOM 809 N N . ASN A 1 97 ? -11.136 3.651 -0.253 1.00 95.31 97 ASN A N 1
ATOM 810 C CA . ASN A 1 97 ? -11.671 3.628 1.107 1.00 95.31 97 ASN A CA 1
ATOM 811 C C . ASN A 1 97 ? -11.784 2.163 1.586 1.00 95.31 97 ASN A C 1
ATOM 813 O O . ASN A 1 97 ? -12.561 1.423 0.972 1.00 95.31 97 ASN A O 1
ATOM 817 N N . PRO A 1 98 ? -11.092 1.740 2.662 1.00 93.88 98 PRO A N 1
ATOM 818 C CA . PRO A 1 98 ? -11.141 0.355 3.134 1.00 93.88 98 PRO A CA 1
ATOM 819 C C . PRO A 1 98 ? -12.556 -0.137 3.459 1.00 93.88 98 PRO A C 1
ATOM 821 O O . PRO A 1 98 ? -12.872 -1.293 3.215 1.00 93.88 98 PRO A O 1
ATOM 824 N N . LEU A 1 99 ? -13.455 0.757 3.890 1.00 90.31 99 LEU A N 1
ATOM 825 C CA . LEU A 1 99 ? -14.853 0.412 4.191 1.00 90.31 99 LEU A CA 1
ATOM 826 C C . LEU A 1 99 ? -15.651 -0.063 2.967 1.00 90.31 99 LEU A C 1
ATOM 828 O O . LEU A 1 99 ? -16.702 -0.675 3.103 1.00 90.31 99 LEU A O 1
ATOM 832 N N . SER A 1 100 ? -15.164 0.209 1.757 1.00 94.12 100 SER A N 1
ATOM 833 C CA . SER A 1 100 ? -15.804 -0.245 0.515 1.00 94.12 100 SER A CA 1
ATOM 834 C C . SER A 1 100 ? -15.355 -1.633 0.055 1.00 94.12 100 SER A C 1
ATOM 836 O O . SER A 1 100 ? -15.697 -2.035 -1.056 1.00 94.12 100 SER A O 1
ATOM 838 N N . TYR A 1 101 ? -14.590 -2.350 0.881 1.00 92.50 101 TYR A N 1
ATOM 839 C CA . TYR A 1 101 ? -14.034 -3.665 0.572 1.00 92.50 101 TYR A CA 1
ATOM 840 C C . TYR A 1 101 ? -15.063 -4.644 -0.001 1.00 92.50 101 TYR A C 1
ATOM 842 O O . TYR A 1 101 ? -14.864 -5.151 -1.102 1.00 92.50 101 TYR A O 1
ATOM 850 N N . TYR A 1 102 ? -16.206 -4.817 0.667 1.00 92.81 102 TYR A N 1
ATOM 851 C CA . TYR A 1 102 ? -17.255 -5.741 0.221 1.00 92.81 102 TYR A CA 1
ATOM 852 C C . TYR A 1 102 ? -17.909 -5.332 -1.106 1.00 92.81 102 TYR A C 1
ATOM 854 O O . TYR A 1 102 ? -18.322 -6.185 -1.881 1.00 92.81 102 TYR A O 1
ATOM 862 N N . MET A 1 103 ? -17.960 -4.031 -1.406 1.00 96.25 103 MET A N 1
ATOM 863 C CA . MET A 1 103 ? -18.533 -3.523 -2.658 1.00 96.25 103 MET A CA 1
ATOM 864 C C . MET A 1 103 ? -17.538 -3.56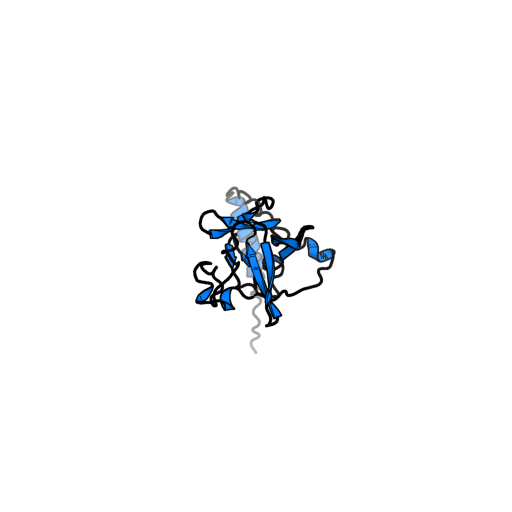1 -3.823 1.00 96.25 103 MET A C 1
ATOM 866 O O . MET A 1 103 ? -17.933 -3.626 -4.984 1.00 96.25 103 MET A O 1
ATOM 870 N N . LYS A 1 104 ? -16.236 -3.438 -3.538 1.00 95.94 104 LYS A N 1
ATOM 871 C CA . LYS A 1 104 ? -15.176 -3.302 -4.549 1.00 95.94 104 LYS A CA 1
ATOM 872 C C . LYS A 1 104 ? -13.970 -4.193 -4.230 1.00 95.94 104 LYS A C 1
ATOM 874 O O . LYS A 1 104 ? -12.850 -3.681 -4.186 1.00 95.94 104 LYS A O 1
ATOM 879 N N . PRO A 1 105 ? -14.154 -5.516 -4.064 1.00 94.00 105 PRO A N 1
ATOM 880 C CA . PRO A 1 105 ? -13.105 -6.409 -3.566 1.00 94.00 105 PRO A CA 1
ATOM 881 C C . PRO A 1 105 ? -11.859 -6.416 -4.458 1.00 94.00 105 PRO A C 1
ATOM 883 O O . PRO A 1 105 ? -10.743 -6.396 -3.952 1.00 94.00 105 PRO A O 1
ATOM 886 N N . ARG A 1 106 ? -12.034 -6.321 -5.784 1.00 95.81 106 ARG A N 1
ATOM 887 C CA . ARG A 1 106 ? -10.923 -6.289 -6.754 1.00 95.81 106 ARG A CA 1
ATOM 888 C C . ARG A 1 106 ? -9.979 -5.092 -6.598 1.00 95.81 106 ARG A C 1
ATOM 890 O O . ARG A 1 106 ? -8.852 -5.150 -7.060 1.00 95.81 106 ARG A O 1
ATOM 897 N N . CYS A 1 107 ? -10.411 -4.000 -5.959 1.00 97.44 107 CYS A N 1
ATOM 898 C CA . CYS A 1 107 ? -9.532 -2.851 -5.683 1.00 97.44 107 CYS A CA 1
ATOM 899 C C . CYS A 1 107 ? -8.491 -3.145 -4.586 1.00 97.44 107 CYS A C 1
ATOM 901 O O . CYS A 1 107 ? -7.631 -2.306 -4.323 1.00 97.44 107 CYS A O 1
ATOM 903 N N . PHE A 1 108 ? -8.597 -4.294 -3.919 1.00 97.38 108 PHE A N 1
ATOM 904 C CA . PHE A 1 108 ? -7.732 -4.724 -2.821 1.00 97.38 108 PHE A CA 1
ATOM 905 C C . PHE A 1 108 ? -6.910 -5.967 -3.174 1.00 97.38 108 PHE A C 1
ATOM 907 O O . PHE A 1 108 ? -6.167 -6.454 -2.327 1.00 97.38 108 PHE A O 1
ATOM 914 N N . ASP A 1 109 ? -7.047 -6.468 -4.402 1.00 97.31 109 ASP A N 1
ATOM 915 C CA . ASP A 1 109 ? -6.299 -7.614 -4.903 1.00 97.31 109 ASP A CA 1
ATOM 916 C C . ASP A 1 109 ? -4.956 -7.128 -5.491 1.00 97.31 109 ASP A C 1
ATOM 918 O O . ASP A 1 109 ? -4.891 -6.132 -6.220 1.00 97.31 109 ASP A O 1
ATOM 922 N N . TRP A 1 110 ? -3.876 -7.832 -5.158 1.00 97.38 110 TRP A N 1
ATOM 923 C CA . TRP A 1 110 ? -2.494 -7.505 -5.500 1.00 97.38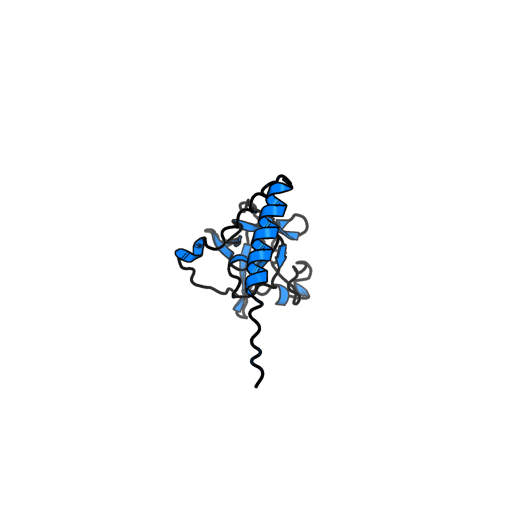 110 TRP A CA 1
ATOM 924 C C . TRP A 1 110 ? -1.813 -8.655 -6.226 1.00 97.38 110 TRP A C 1
ATOM 926 O O . TRP A 1 110 ? -2.093 -9.826 -5.977 1.00 97.38 110 TRP A O 1
ATOM 936 N N . ILE A 1 111 ? -0.854 -8.297 -7.076 1.00 95.56 111 ILE A N 1
ATOM 937 C CA . ILE A 1 111 ? 0.143 -9.218 -7.611 1.00 95.56 111 ILE A CA 1
ATOM 938 C C . ILE A 1 111 ? 1.531 -8.657 -7.311 1.00 95.56 111 ILE A C 1
ATOM 940 O O . ILE A 1 111 ? 1.768 -7.451 -7.452 1.00 95.56 111 ILE A O 1
ATOM 944 N N . LYS A 1 112 ? 2.437 -9.525 -6.861 1.00 92.69 112 LYS A N 1
ATOM 945 C CA . LYS A 1 112 ? 3.829 -9.169 -6.582 1.00 92.69 112 LYS A CA 1
ATOM 946 C C . LYS A 1 112 ? 4.646 -9.370 -7.853 1.00 92.69 112 LYS A C 1
ATOM 948 O O . LYS A 1 112 ? 4.647 -10.455 -8.424 1.00 92.69 112 LYS A O 1
ATOM 953 N N . LEU A 1 113 ? 5.332 -8.319 -8.289 1.00 90.56 113 LEU A N 1
ATOM 954 C CA . LEU A 1 113 ? 6.287 -8.380 -9.390 1.00 90.56 113 LEU A CA 1
ATOM 955 C C . LEU A 1 113 ? 7.683 -8.332 -8.780 1.00 90.56 113 LEU A C 1
ATOM 957 O O . LEU A 1 113 ? 8.051 -7.335 -8.162 1.00 90.56 113 LEU A O 1
ATOM 961 N N . VAL A 1 114 ? 8.424 -9.427 -8.909 1.00 85.88 114 VAL A N 1
ATOM 962 C CA . VAL A 1 114 ? 9.805 -9.524 -8.433 1.00 85.88 114 VAL A CA 1
ATOM 963 C C . VAL A 1 114 ? 10.724 -9.123 -9.578 1.00 85.88 114 VAL A C 1
ATOM 965 O O . VAL A 1 114 ? 10.572 -9.616 -10.694 1.00 85.88 114 VAL A O 1
ATOM 968 N N . ARG A 1 115 ? 11.684 -8.240 -9.304 1.00 83.50 115 ARG A N 1
ATOM 969 C CA . ARG A 1 115 ? 12.791 -7.954 -10.219 1.00 83.50 115 ARG A CA 1
ATOM 970 C C . ARG A 1 115 ? 14.111 -8.154 -9.494 1.00 83.50 115 ARG A C 1
ATOM 972 O O . ARG A 1 115 ? 14.204 -7.894 -8.296 1.00 83.50 115 ARG A O 1
ATOM 979 N N . TYR A 1 116 ? 15.123 -8.575 -10.236 1.00 82.50 116 TYR A N 1
ATOM 980 C CA . TYR A 1 116 ? 16.497 -8.539 -9.763 1.00 82.50 116 TYR A CA 1
ATOM 981 C C . TYR A 1 116 ? 16.987 -7.084 -9.736 1.00 82.50 116 TYR A C 1
ATOM 983 O O . TYR A 1 116 ? 16.704 -6.316 -10.661 1.00 82.50 116 TYR A O 1
ATOM 991 N N . VAL A 1 117 ? 17.690 -6.705 -8.668 1.00 80.56 117 VAL A N 1
ATOM 992 C CA . VAL A 1 117 ? 18.321 -5.389 -8.521 1.00 80.56 117 VAL A CA 1
ATOM 993 C C . VAL A 1 117 ? 19.817 -5.627 -8.325 1.00 80.56 117 VAL A C 1
ATOM 995 O O . VAL A 1 117 ? 20.194 -6.147 -7.273 1.00 80.56 117 VAL A O 1
ATOM 998 N N . PRO A 1 118 ? 20.673 -5.309 -9.311 1.00 79.75 118 PRO A N 1
ATOM 999 C CA . PRO A 1 118 ? 22.113 -5.438 -9.137 1.00 79.75 118 PRO A CA 1
ATOM 1000 C C . PRO A 1 118 ? 22.615 -4.449 -8.077 1.00 79.75 118 PRO A C 1
ATOM 1002 O O . PRO A 1 118 ? 22.036 -3.379 -7.876 1.00 79.75 118 PRO A O 1
ATOM 1005 N N . GLU A 1 119 ? 23.726 -4.783 -7.419 1.00 77.69 119 GLU A N 1
ATOM 1006 C CA . GLU A 1 119 ? 24.317 -3.958 -6.353 1.00 77.69 119 GLU A CA 1
ATOM 1007 C C . GLU A 1 119 ? 24.627 -2.526 -6.828 1.00 77.69 119 GLU A C 1
ATOM 1009 O O . GLU A 1 119 ? 24.409 -1.559 -6.097 1.00 77.69 119 GLU A O 1
ATOM 1014 N N . SER A 1 120 ? 25.014 -2.378 -8.099 1.00 77.12 120 SER A N 1
ATOM 1015 C CA . SER A 1 120 ? 25.238 -1.087 -8.757 1.00 77.12 120 SER A CA 1
AT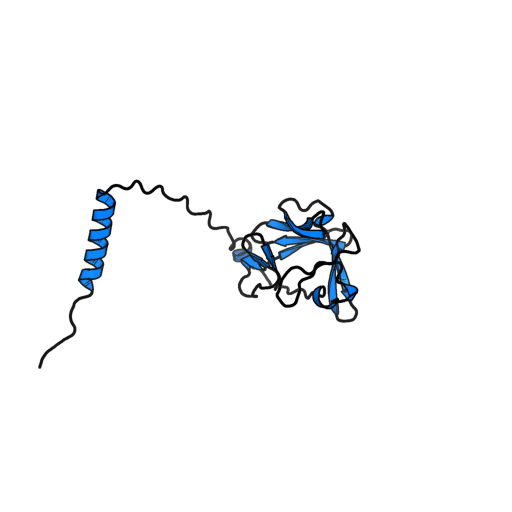OM 1016 C C . SER A 1 120 ? 23.995 -0.189 -8.797 1.00 77.12 120 SER A C 1
ATOM 1018 O O . SER A 1 120 ? 24.125 1.033 -8.749 1.00 77.12 120 SER A O 1
ATOM 1020 N N . GLU A 1 121 ? 22.791 -0.762 -8.862 1.00 73.25 121 GLU A N 1
ATOM 1021 C CA . GLU A 1 121 ? 21.526 -0.024 -8.927 1.00 73.25 121 GLU A CA 1
ATOM 1022 C C . GLU A 1 121 ? 20.906 0.231 -7.553 1.00 73.25 121 GLU A C 1
ATOM 1024 O O . GLU A 1 121 ? 20.075 1.132 -7.425 1.00 73.25 121 GLU A O 1
ATOM 1029 N N . MET A 1 122 ? 21.318 -0.495 -6.511 1.00 69.00 122 MET A N 1
ATOM 1030 C CA . MET A 1 122 ? 20.661 -0.490 -5.196 1.00 69.00 122 MET A CA 1
ATOM 1031 C C . MET A 1 122 ? 20.598 0.906 -4.536 1.00 69.00 122 MET A C 1
ATOM 1033 O O . MET A 1 122 ? 19.728 1.173 -3.701 1.00 69.00 122 MET A O 1
ATOM 1037 N N . HIS A 1 123 ? 21.474 1.825 -4.959 1.00 65.69 123 HIS A N 1
ATOM 1038 C CA . HIS A 1 123 ? 21.546 3.216 -4.496 1.00 65.69 123 HIS A CA 1
ATOM 1039 C C . HIS A 1 123 ? 21.324 4.271 -5.598 1.00 65.69 123 HIS A C 1
ATOM 1041 O O . HIS A 1 123 ? 21.355 5.467 -5.318 1.00 65.69 123 HIS A O 1
ATOM 1047 N N . THR A 1 124 ? 21.053 3.871 -6.846 1.00 66.44 124 THR A N 1
ATOM 1048 C CA . THR A 1 124 ? 20.979 4.803 -8.000 1.00 66.44 124 THR A CA 1
ATOM 1049 C C . THR A 1 124 ? 19.855 5.825 -7.922 1.00 66.44 124 THR A C 1
ATOM 1051 O O . THR A 1 124 ? 19.906 6.871 -8.568 1.00 66.44 124 THR A O 1
ATOM 1054 N N . CYS A 1 125 ? 18.857 5.570 -7.087 1.00 69.56 125 CYS A N 1
ATOM 1055 C CA . CYS A 1 125 ? 17.779 6.510 -6.839 1.00 69.56 125 CYS A CA 1
ATOM 1056 C C . CYS A 1 125 ? 18.187 7.656 -5.914 1.00 69.56 125 CYS A C 1
ATOM 1058 O O . CYS A 1 125 ? 17.309 8.359 -5.416 1.00 69.56 125 CYS A O 1
ATOM 1060 N N . ASP A 1 126 ? 19.481 7.854 -5.658 1.00 61.66 126 ASP A N 1
ATOM 1061 C CA . ASP A 1 126 ? 19.973 8.909 -4.794 1.00 61.66 126 ASP A CA 1
ATOM 1062 C C . ASP A 1 126 ? 19.259 10.225 -5.087 1.00 61.66 126 ASP A C 1
ATOM 1064 O O . ASP A 1 126 ? 19.181 10.720 -6.219 1.00 61.66 126 ASP A O 1
ATOM 1068 N N . SER A 1 127 ? 18.652 10.761 -4.029 1.00 56.53 127 SER A N 1
ATOM 1069 C CA . SER A 1 127 ? 17.993 12.051 -4.092 1.00 56.53 127 SER A CA 1
ATOM 1070 C C . SER A 1 127 ? 19.073 13.025 -4.514 1.00 56.53 127 SER A C 1
ATOM 1072 O O . SER A 1 127 ? 19.946 13.335 -3.703 1.00 56.53 127 SER A O 1
ATOM 1074 N N . LYS A 1 128 ? 19.049 13.506 -5.765 1.00 49.34 128 LYS A N 1
ATOM 1075 C CA . LYS A 1 128 ? 19.826 14.690 -6.127 1.00 49.34 128 LYS A CA 1
ATOM 1076 C C . LYS A 1 128 ? 19.486 15.703 -5.044 1.00 49.34 128 LYS A C 1
ATOM 1078 O O . LYS A 1 128 ? 18.348 16.177 -5.000 1.00 49.34 128 LYS A O 1
ATOM 1083 N N . LYS A 1 129 ? 20.427 15.958 -4.120 1.00 48.81 129 LYS A N 1
ATOM 1084 C CA . LYS A 1 129 ? 20.268 17.005 -3.110 1.00 48.81 129 LYS A CA 1
ATOM 1085 C C . LYS A 1 129 ? 19.785 18.210 -3.907 1.00 48.81 129 LYS A C 1
ATOM 1087 O O . LYS A 1 129 ? 20.379 18.451 -4.968 1.00 48.81 129 LYS A O 1
ATOM 1092 N N . PRO A 1 130 ? 18.702 18.901 -3.505 1.00 46.66 130 PRO A N 1
ATOM 1093 C CA . PRO A 1 130 ? 18.308 20.110 -4.208 1.00 46.66 130 PRO A CA 1
ATOM 1094 C C . PRO A 1 130 ? 19.582 20.932 -4.327 1.00 46.66 130 PRO A C 1
ATOM 1096 O O . PRO A 1 130 ? 20.205 21.225 -3.302 1.00 46.66 130 PRO A O 1
ATOM 1099 N N . LYS A 1 131 ? 20.054 21.151 -5.568 1.00 44.97 131 LYS A N 1
ATOM 1100 C CA . LYS A 1 131 ? 21.265 21.937 -5.805 1.00 44.97 131 LYS A CA 1
ATOM 1101 C C . LYS A 1 131 ? 21.049 23.186 -4.968 1.00 44.97 131 LYS A C 1
ATOM 1103 O O . LYS A 1 131 ? 20.015 23.834 -5.160 1.00 44.97 131 LYS A O 1
ATOM 1108 N N . LYS A 1 132 ? 21.923 23.443 -3.979 1.00 41.72 132 LYS A N 1
ATOM 1109 C CA . LYS A 1 132 ? 21.860 24.682 -3.192 1.00 41.72 132 LYS A CA 1
ATOM 1110 C C . LYS A 1 132 ? 21.615 25.769 -4.226 1.00 41.72 132 LYS A C 1
ATOM 1112 O O . LYS A 1 132 ? 22.383 25.835 -5.188 1.00 41.72 132 LYS A O 1
ATOM 1117 N N . LYS A 1 133 ? 20.505 26.508 -4.113 1.00 45.12 133 LYS A N 1
ATOM 1118 C CA . LYS A 1 133 ? 20.289 27.672 -4.968 1.00 45.12 133 LYS A CA 1
ATOM 1119 C C . LYS A 1 133 ? 21.533 28.51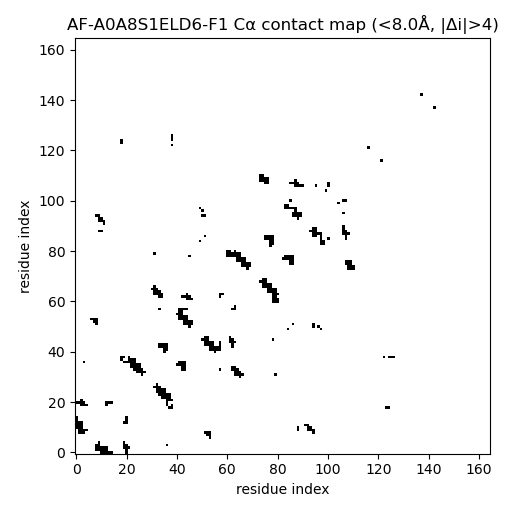4 -4.744 1.00 45.12 133 LYS A C 1
ATOM 1121 O O . LYS A 1 133 ? 21.709 29.045 -3.651 1.00 45.12 133 LYS A O 1
ATOM 1126 N N . VAL A 1 134 ? 22.446 28.514 -5.711 1.00 48.03 134 VAL A N 1
ATOM 1127 C CA . VAL A 1 134 ? 23.572 29.432 -5.701 1.00 48.03 134 VAL A CA 1
ATOM 1128 C C . VAL A 1 134 ? 22.889 30.785 -5.623 1.00 48.03 134 VAL A C 1
ATOM 1130 O O . VAL A 1 134 ? 22.078 31.103 -6.495 1.00 48.03 134 VAL A O 1
ATOM 1133 N N . GLN A 1 135 ? 23.086 31.514 -4.525 1.00 47.06 135 GLN A N 1
ATOM 1134 C CA . GLN A 1 135 ? 22.704 32.915 -4.485 1.00 47.06 135 GLN A CA 1
ATOM 1135 C C . GLN A 1 135 ? 23.550 33.570 -5.569 1.00 47.06 135 GLN A C 1
ATOM 1137 O O . GLN A 1 135 ? 24.735 33.828 -5.381 1.00 47.06 135 GLN A O 1
ATOM 1142 N N . ILE A 1 136 ? 22.964 33.729 -6.752 1.00 51.59 136 ILE A N 1
ATOM 1143 C CA . ILE A 1 136 ? 23.564 34.513 -7.814 1.00 51.59 136 ILE A CA 1
ATOM 1144 C C . ILE A 1 136 ? 23.508 35.937 -7.282 1.00 51.59 136 ILE A C 1
ATOM 1146 O O . ILE A 1 136 ? 22.462 36.582 -7.314 1.00 51.59 136 ILE A O 1
ATOM 1150 N N . HIS A 1 137 ? 24.621 36.405 -6.724 1.00 54.50 137 HIS A N 1
ATOM 1151 C CA . HIS A 1 137 ? 24.813 37.827 -6.512 1.00 54.50 137 HIS A CA 1
ATOM 1152 C C . HIS A 1 137 ? 24.675 38.465 -7.894 1.00 54.50 137 HIS A C 1
ATOM 1154 O O . HIS A 1 137 ? 25.473 38.177 -8.789 1.00 54.50 137 HIS A O 1
ATOM 1160 N N . HIS A 1 138 ? 23.620 39.257 -8.098 1.00 54.19 138 HIS A N 1
ATOM 1161 C CA . HIS A 1 138 ? 23.362 39.970 -9.347 1.00 54.19 138 HIS A CA 1
ATOM 1162 C C . HIS A 1 138 ? 24.442 41.043 -9.555 1.00 54.19 138 HIS A C 1
ATOM 1164 O O . HIS A 1 138 ? 24.232 42.234 -9.354 1.00 54.19 138 HIS A O 1
ATOM 1170 N N . SER A 1 139 ? 25.635 40.610 -9.949 1.00 63.62 139 SER A N 1
ATOM 1171 C CA . SER A 1 139 ? 26.670 41.477 -10.480 1.00 63.62 139 SER A CA 1
ATOM 1172 C C . SER A 1 139 ? 26.348 41.716 -11.950 1.00 63.62 139 SER A C 1
ATOM 1174 O O . SER A 1 139 ? 26.360 40.780 -12.758 1.00 63.62 139 SER A O 1
ATOM 1176 N N . LYS A 1 140 ? 26.047 42.973 -12.303 1.00 64.44 140 LYS A N 1
ATOM 1177 C CA . LYS A 1 140 ? 25.828 43.404 -13.697 1.00 64.44 140 LYS A CA 1
ATOM 1178 C C . LYS A 1 140 ? 26.977 42.944 -14.605 1.00 64.44 140 LYS A C 1
ATOM 1180 O O . LYS A 1 140 ? 26.737 42.564 -15.744 1.00 64.44 140 LYS A O 1
ATOM 1185 N N . THR A 1 141 ? 28.193 42.873 -14.069 1.00 65.44 141 THR A N 1
ATOM 1186 C CA . THR A 1 141 ? 29.402 42.432 -14.771 1.00 65.44 141 THR A CA 1
ATOM 1187 C C . THR A 1 141 ? 29.318 40.976 -15.240 1.00 65.44 141 THR A C 1
ATOM 1189 O O . THR A 1 141 ? 29.673 40.678 -16.378 1.00 65.44 141 THR A O 1
ATOM 1192 N N . ILE A 1 142 ? 28.781 40.071 -14.411 1.00 66.81 142 ILE A N 1
ATOM 1193 C CA . ILE A 1 142 ? 28.634 38.646 -14.762 1.00 66.81 142 ILE A CA 1
ATOM 1194 C C . ILE A 1 142 ? 27.570 38.476 -15.851 1.00 66.81 142 ILE A C 1
ATOM 1196 O O . ILE A 1 142 ? 27.744 37.696 -16.785 1.00 66.81 142 ILE A O 1
ATOM 1200 N N . HIS A 1 143 ? 26.483 39.245 -15.768 1.00 68.94 143 HIS A N 1
ATOM 1201 C CA . HIS A 1 143 ? 25.398 39.173 -16.742 1.00 68.94 143 HIS A CA 1
ATOM 1202 C C . HIS A 1 143 ? 25.837 39.650 -18.134 1.00 68.94 143 HIS A C 1
ATOM 1204 O O . HIS A 1 143 ? 25.440 39.063 -19.141 1.00 68.94 143 HIS A O 1
ATOM 1210 N N . THR A 1 144 ? 26.688 40.679 -18.194 1.00 74.62 144 THR A N 1
ATOM 1211 C CA . THR A 1 144 ? 27.281 41.162 -19.447 1.00 74.62 144 THR A CA 1
ATOM 1212 C C . THR A 1 144 ? 28.264 40.146 -20.027 1.00 74.62 144 THR A C 1
ATOM 1214 O O . THR A 1 144 ? 28.222 39.880 -21.226 1.00 74.62 144 THR A O 1
ATOM 1217 N N . ALA A 1 145 ? 29.096 39.516 -19.191 1.00 74.19 145 ALA A N 1
ATOM 1218 C CA . ALA A 1 145 ? 30.040 38.492 -19.638 1.00 74.19 145 ALA A CA 1
ATOM 1219 C C . ALA A 1 145 ? 29.327 37.258 -20.223 1.00 74.19 145 ALA A C 1
ATOM 1221 O O . ALA A 1 145 ? 29.666 36.812 -21.317 1.00 74.19 145 ALA A O 1
ATOM 1222 N N . LEU A 1 146 ? 28.286 36.761 -19.545 1.00 74.94 146 LEU A N 1
ATOM 1223 C CA . LEU A 1 146 ? 27.483 35.630 -20.025 1.00 74.94 146 LEU A CA 1
ATOM 1224 C C . LEU A 1 146 ? 26.695 35.970 -21.296 1.00 74.94 146 LEU A C 1
ATOM 1226 O O . LEU A 1 146 ? 26.605 35.143 -22.201 1.00 74.94 146 LEU A O 1
ATOM 1230 N N . ARG A 1 147 ? 26.154 37.193 -21.397 1.00 75.81 147 ARG A N 1
ATOM 1231 C CA . ARG A 1 147 ? 25.475 37.661 -22.614 1.00 75.81 147 ARG A CA 1
ATOM 1232 C C . ARG A 1 147 ? 26.441 37.729 -23.796 1.00 75.81 147 ARG A C 1
ATOM 1234 O O . ARG A 1 147 ? 26.077 37.295 -24.881 1.00 75.81 147 ARG A O 1
ATOM 1241 N N . ASN A 1 148 ? 27.656 38.234 -23.597 1.00 77.62 148 ASN A N 1
ATOM 1242 C CA . ASN A 1 148 ? 28.646 38.343 -24.669 1.00 77.62 148 ASN A CA 1
ATOM 1243 C C . ASN A 1 148 ? 29.168 36.971 -25.125 1.00 77.62 148 ASN A C 1
ATOM 1245 O O . ASN A 1 148 ? 29.334 36.766 -26.325 1.00 77.62 148 ASN A O 1
ATOM 1249 N N . ASP A 1 149 ? 29.372 36.022 -24.205 1.00 75.94 149 ASP A N 1
ATOM 1250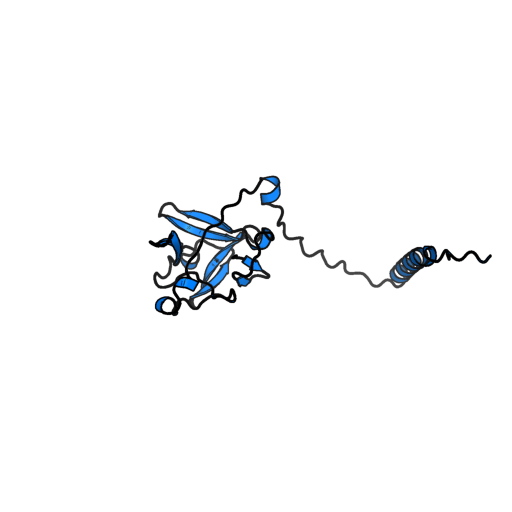 C CA . ASP A 1 149 ? 29.729 34.637 -24.557 1.00 75.94 149 ASP A CA 1
ATOM 1251 C C . ASP A 1 149 ? 28.608 33.944 -25.348 1.00 75.94 149 ASP A C 1
ATOM 1253 O O . ASP A 1 149 ? 28.858 33.303 -26.369 1.00 75.94 149 ASP A O 1
ATOM 1257 N N . PHE A 1 150 ? 27.353 34.138 -24.932 1.00 72.25 150 PHE A N 1
ATOM 1258 C CA . PHE A 1 150 ? 26.196 33.627 -25.663 1.00 72.25 150 PHE A CA 1
ATOM 1259 C C . PHE A 1 150 ? 26.090 34.242 -27.064 1.00 72.25 150 PHE A C 1
ATOM 1261 O O . PHE A 1 150 ? 25.967 33.511 -28.043 1.00 72.25 150 PHE A O 1
ATOM 1268 N N . LEU A 1 151 ? 26.195 35.568 -27.186 1.00 71.81 151 LEU A N 1
ATOM 1269 C CA . LEU A 1 151 ? 26.120 36.245 -28.482 1.00 71.81 151 LEU A CA 1
ATOM 1270 C C . LEU A 1 151 ? 27.251 35.818 -29.424 1.00 71.81 151 LEU A C 1
ATOM 1272 O O . LEU A 1 151 ? 26.986 35.643 -30.606 1.00 71.81 151 LEU A O 1
ATOM 1276 N N . ARG A 1 152 ? 28.464 35.560 -28.912 1.00 67.88 152 ARG A N 1
ATOM 1277 C CA . ARG A 1 152 ? 29.573 34.997 -29.704 1.00 67.88 152 ARG A CA 1
ATOM 1278 C C . ARG A 1 152 ? 29.277 33.596 -30.238 1.00 67.88 152 ARG A C 1
ATOM 1280 O O . ARG A 1 152 ? 29.628 33.285 -31.372 1.00 67.88 152 ARG A O 1
ATOM 1287 N N . LYS A 1 153 ? 28.633 32.749 -29.434 1.00 67.50 153 LYS A N 1
ATOM 1288 C CA . LYS A 1 153 ? 28.240 31.394 -29.851 1.00 67.50 153 LYS A CA 1
ATOM 1289 C C . LYS A 1 153 ? 27.111 31.410 -30.877 1.00 67.50 153 LYS A C 1
ATOM 1291 O O . LYS A 1 153 ? 27.101 30.577 -31.772 1.00 67.50 153 LYS A O 1
ATOM 1296 N N . VAL A 1 154 ? 26.194 32.370 -30.773 1.00 58.41 154 VAL A N 1
ATOM 1297 C CA . VAL A 1 154 ? 25.092 32.538 -31.732 1.00 58.41 154 VAL A CA 1
ATOM 1298 C C . VAL A 1 154 ? 25.576 33.195 -33.032 1.00 58.41 154 VAL A C 1
ATOM 1300 O O . VAL A 1 154 ? 25.149 32.796 -34.111 1.00 58.41 154 VAL A O 1
ATOM 1303 N N . SER A 1 155 ? 26.531 34.130 -32.979 1.00 58.72 155 SER A N 1
ATOM 1304 C CA . SER A 1 155 ? 27.083 34.766 -34.186 1.00 58.72 155 SER A CA 1
ATOM 1305 C C . SER A 1 155 ? 27.892 33.815 -35.073 1.00 58.72 155 SER A C 1
ATOM 1307 O O . SER A 1 155 ? 28.059 34.097 -36.251 1.00 58.72 155 SER A O 1
ATOM 1309 N N . ALA A 1 156 ? 28.356 32.679 -34.539 1.00 52.53 156 ALA A N 1
ATOM 1310 C CA . ALA A 1 156 ? 29.056 31.644 -35.305 1.00 52.53 156 ALA A CA 1
ATOM 1311 C C . ALA A 1 156 ? 28.119 30.732 -36.127 1.00 52.53 156 ALA A C 1
ATOM 1313 O O . ALA A 1 156 ? 28.594 29.818 -36.790 1.00 52.53 156 ALA A O 1
ATOM 1314 N N . THR A 1 157 ? 26.798 30.952 -36.086 1.00 54.47 157 THR A N 1
ATOM 1315 C CA . THR A 1 157 ? 25.816 30.144 -36.842 1.00 54.47 157 THR A CA 1
ATOM 1316 C C . THR A 1 157 ? 25.265 30.827 -38.094 1.00 54.47 157 THR A C 1
ATOM 1318 O O . THR A 1 157 ? 24.319 30.318 -38.683 1.00 54.47 157 THR A O 1
ATOM 1321 N N . ASN A 1 158 ? 25.865 31.940 -38.539 1.00 50.09 158 ASN A N 1
ATOM 1322 C CA . ASN A 1 158 ? 25.419 32.662 -39.736 1.00 50.09 158 ASN A CA 1
ATOM 1323 C C . ASN A 1 158 ? 26.433 32.648 -40.895 1.00 50.09 158 ASN A C 1
ATOM 1325 O O . ASN A 1 158 ? 26.529 33.625 -41.636 1.00 50.09 158 ASN A O 1
ATOM 1329 N N . ASP A 1 159 ? 27.148 31.536 -41.086 1.00 47.12 159 ASP A N 1
ATOM 1330 C CA . ASP A 1 159 ? 27.776 31.252 -42.380 1.00 47.12 159 ASP A CA 1
ATOM 1331 C C . ASP A 1 159 ? 26.683 30.785 -43.352 1.00 47.12 159 ASP A C 1
ATOM 1333 O O . ASP A 1 159 ? 26.256 29.631 -43.386 1.00 47.12 159 ASP A O 1
ATOM 1337 N N . SER A 1 160 ? 26.166 31.765 -44.089 1.00 45.00 160 SER A N 1
ATOM 1338 C CA . SER A 1 160 ? 25.212 31.630 -45.184 1.00 45.00 160 SER A CA 1
ATOM 1339 C C . SER A 1 160 ? 25.689 30.609 -46.224 1.00 45.00 160 SER A C 1
ATOM 1341 O O . SER A 1 160 ? 26.601 30.883 -47.003 1.00 45.00 160 SER A O 1
ATOM 1343 N N . ILE A 1 161 ? 25.001 29.468 -46.310 1.00 44.78 161 ILE A N 1
ATOM 1344 C CA . ILE A 1 161 ? 25.023 28.590 -47.487 1.00 44.78 161 ILE A CA 1
ATOM 1345 C C . ILE A 1 161 ? 24.084 29.207 -48.533 1.00 44.78 161 ILE A C 1
ATOM 1347 O O . ILE A 1 161 ? 22.918 28.840 -48.618 1.00 44.78 161 ILE A O 1
ATOM 1351 N N . TYR A 1 162 ? 24.580 30.170 -49.307 1.00 39.84 162 TYR A N 1
ATOM 1352 C CA . TYR A 1 162 ? 23.991 30.561 -50.591 1.00 39.84 162 TYR A CA 1
ATOM 1353 C C . TYR A 1 162 ? 25.124 30.929 -51.549 1.00 39.84 162 TYR A C 1
ATOM 1355 O O . TYR A 1 162 ? 25.787 31.950 -51.381 1.00 39.84 162 TYR A O 1
ATOM 1363 N N . ILE A 1 163 ? 25.347 30.064 -52.539 1.00 45.31 163 ILE A N 1
ATOM 1364 C CA . ILE A 1 163 ? 26.213 30.307 -53.695 1.00 45.31 163 ILE A CA 1
ATOM 1365 C C . ILE A 1 163 ? 25.284 30.768 -54.828 1.00 45.31 163 ILE A C 1
ATOM 1367 O O . ILE A 1 163 ? 24.429 29.977 -55.232 1.00 45.31 163 ILE A O 1
ATOM 1371 N N . PRO A 1 164 ? 25.389 32.008 -55.335 1.00 44.59 164 PRO A N 1
ATOM 1372 C CA . PRO A 1 164 ? 24.741 32.377 -56.583 1.00 44.59 164 PRO A CA 1
ATOM 1373 C C . PRO A 1 164 ? 25.606 31.930 -57.772 1.00 44.59 164 PRO A C 1
ATOM 1375 O O . PRO A 1 164 ? 26.825 32.114 -57.756 1.00 44.59 164 PRO A O 1
ATOM 1378 N N . HIS A 1 165 ? 24.952 31.325 -58.766 1.00 47.69 165 HIS A N 1
ATOM 1379 C CA . HIS A 1 165 ? 25.482 31.087 -60.112 1.00 47.69 165 HIS A CA 1
ATOM 1380 C C . HIS A 1 165 ? 25.536 32.382 -60.925 1.00 47.69 165 HIS A C 1
ATOM 1382 O O . HIS A 1 165 ? 24.635 33.230 -60.723 1.00 47.69 165 HIS A O 1
#